Protein AF-C5KMQ6-F1 (afdb_monomer_lite)

Organism: Perkinsus marinus (strain ATCC 50983 / TXsc) (NCBI:txid423536)

Foldseek 3Di:
DCPVVVPCPPPDDPVRVVVVVVVVVVVCCVVVVVVVVCVQCPPVVSVVVCCVVPVPPPDDPLFDPQCVVCVVVVHDDPDDSVVSNVVVVVVVVVVVVVVVVVVVVVVVVVVVVVVVVVD

Secondary structure (DSSP, 8-state):
--HHHHTSTTS--HHHHHHHHHHHHHHHHHHHHHHHHHHHHT-HHHHHHHHHHH------TTS-HHHHHHHHTTPPPSS-HHHHHHHHHHHHHHHHHHHHHHHHHHHHHHHHHHHTTT-

Sequence (119 aa):
MAAFWETGYNRPGKKRIFEKNFGLFFIYFGFLCPTLMTIFGSNPRLLLWFMDEYRPLEYPPRSDPTIINEIMNDRIPESSSIEAYEKEGLDALYSKALRSKKQQQQEQQLINYHEDMEE

pLDDT: mean 79.52, std 10.6, range [50.91, 95.25]

InterPro domains:
  IPR056322 Microprotein, apicomplexa 21 [PF23535] (3-77)

Radius of gyration: 34.83 Å; chains: 1; bounding box: 52×78×91 Å

Structure (mmCIF, N/CA/C/O backbone):
data_AF-C5KMQ6-F1
#
_entry.id   AF-C5KMQ6-F1
#
loop_
_atom_site.group_PDB
_atom_site.id
_atom_site.type_symbol
_atom_site.label_atom_id
_atom_site.label_alt_id
_atom_site.label_comp_id
_atom_site.label_asym_id
_atom_site.label_entity_id
_atom_site.label_seq_id
_atom_site.pdbx_PDB_ins_code
_atom_site.Cartn_x
_atom_site.Cartn_y
_atom_site.Cartn_z
_atom_site.occupancy
_atom_site.B_iso_or_equiv
_atom_site.auth_seq_id
_atom_site.auth_comp_id
_atom_site.auth_asym_id
_atom_site.auth_atom_id
_atom_site.pdbx_PDB_model_num
ATOM 1 N N . MET A 1 1 ? -32.023 -0.757 52.439 1.00 50.91 1 MET A N 1
ATOM 2 C CA . MET A 1 1 ? -31.733 0.242 51.380 1.00 50.91 1 MET A CA 1
ATOM 3 C C . MET A 1 1 ? -30.250 0.348 50.986 1.00 50.91 1 MET A C 1
ATOM 5 O O . MET A 1 1 ? -29.984 0.953 49.960 1.00 50.91 1 MET A O 1
ATOM 9 N N . ALA A 1 2 ? -29.289 -0.260 51.701 1.00 58.03 2 ALA A N 1
ATOM 10 C CA . ALA A 1 2 ? -27.857 -0.156 51.363 1.00 58.03 2 ALA A CA 1
ATOM 11 C C . ALA A 1 2 ? -27.344 -1.171 50.308 1.00 58.03 2 ALA A C 1
ATOM 13 O O . ALA A 1 2 ? -26.335 -0.922 49.657 1.00 58.03 2 ALA A O 1
ATOM 14 N N . ALA A 1 3 ? -28.065 -2.273 50.066 1.00 59.09 3 ALA A N 1
ATOM 15 C CA . ALA A 1 3 ? -27.613 -3.362 49.184 1.00 59.09 3 ALA A CA 1
ATOM 16 C C . ALA A 1 3 ? -27.486 -2.984 47.687 1.00 59.09 3 ALA A C 1
ATOM 18 O O . ALA A 1 3 ? -26.817 -3.675 46.920 1.00 59.09 3 ALA A O 1
ATOM 19 N N . PHE A 1 4 ? -28.099 -1.877 47.255 1.00 61.53 4 PHE A N 1
ATOM 20 C CA . PHE A 1 4 ? -28.020 -1.406 45.864 1.00 61.53 4 PHE A CA 1
ATOM 21 C C . PHE A 1 4 ? -26.684 -0.716 45.532 1.00 61.53 4 PHE A C 1
ATOM 23 O O . PHE A 1 4 ? -26.282 -0.679 44.373 1.00 61.53 4 PHE A O 1
ATOM 30 N N . TRP A 1 5 ? -25.983 -0.183 46.540 1.00 60.50 5 TRP A N 1
ATOM 31 C CA . TRP A 1 5 ? -24.700 0.507 46.356 1.00 60.50 5 TRP A CA 1
ATOM 32 C C . TRP A 1 5 ? -23.493 -0.439 46.419 1.00 60.50 5 TRP A C 1
ATOM 34 O O . TRP A 1 5 ? -22.491 -0.191 45.750 1.00 60.50 5 TRP A O 1
ATOM 44 N N . GLU A 1 6 ? -23.593 -1.546 47.158 1.00 58.59 6 GLU A N 1
ATOM 45 C CA . GLU A 1 6 ? -22.513 -2.539 47.295 1.00 58.59 6 GLU A CA 1
ATOM 46 C C . GLU A 1 6 ? -22.436 -3.530 46.126 1.00 58.59 6 GLU A C 1
ATOM 48 O O . GLU A 1 6 ? -21.375 -4.075 45.837 1.00 58.59 6 GLU A O 1
ATOM 53 N N . THR A 1 7 ? -23.531 -3.726 45.390 1.00 61.94 7 THR A N 1
ATOM 54 C CA . THR A 1 7 ? -23.633 -4.719 44.304 1.00 61.94 7 THR A CA 1
ATOM 55 C C . THR A 1 7 ? -22.923 -4.316 43.006 1.00 61.94 7 THR A C 1
ATOM 57 O O . THR A 1 7 ? -23.037 -5.001 41.994 1.00 61.94 7 THR A O 1
ATOM 60 N N . GLY A 1 8 ? -22.165 -3.213 42.997 1.00 60.47 8 GLY A N 1
ATOM 61 C CA . GLY A 1 8 ? -21.345 -2.817 41.848 1.00 60.47 8 GLY A CA 1
ATOM 62 C C . GLY A 1 8 ? -22.136 -2.384 40.607 1.00 60.47 8 GLY A C 1
ATOM 63 O O . GLY A 1 8 ? -21.516 -2.055 39.599 1.00 60.47 8 GLY A O 1
ATOM 64 N N . TYR A 1 9 ? -23.470 -2.300 40.683 1.00 60.09 9 TYR A N 1
ATOM 65 C CA . TYR A 1 9 ? -24.351 -1.863 39.588 1.00 60.09 9 TYR A CA 1
ATOM 66 C C . TYR A 1 9 ? -24.062 -0.435 39.095 1.00 60.09 9 TYR A C 1
ATOM 68 O O . TYR A 1 9 ? -24.351 -0.110 37.944 1.00 60.09 9 TYR A O 1
ATOM 76 N N . ASN A 1 10 ? -23.433 0.404 39.926 1.00 67.62 10 ASN A N 1
ATOM 77 C CA . ASN A 1 10 ? -22.985 1.747 39.543 1.00 67.62 10 ASN A CA 1
ATOM 78 C C . ASN A 1 10 ? -21.682 1.760 38.725 1.00 67.62 10 ASN A C 1
ATOM 80 O O . ASN A 1 10 ? -21.346 2.791 38.140 1.00 67.62 10 ASN A O 1
ATOM 84 N N . ARG A 1 11 ? -20.924 0.654 38.662 1.00 71.31 11 ARG A N 1
ATOM 85 C CA . ARG A 1 11 ? -19.695 0.586 37.861 1.00 71.31 11 ARG A CA 1
ATOM 86 C C . ARG A 1 11 ? -20.036 0.050 36.469 1.00 71.31 11 ARG A C 1
ATOM 88 O O . ARG A 1 11 ? -20.451 -1.103 36.353 1.00 71.31 11 ARG A O 1
ATOM 95 N N . PRO A 1 12 ? -19.873 0.847 35.397 1.00 71.88 12 PRO A N 1
ATOM 96 C CA . PRO A 1 12 ? -20.132 0.358 34.052 1.00 71.88 12 PRO A CA 1
ATOM 97 C C . PRO A 1 12 ? -19.201 -0.823 33.758 1.00 71.88 12 PRO A C 1
ATOM 99 O O . PRO A 1 12 ? -17.987 -0.734 33.936 1.00 71.88 12 PRO A O 1
ATOM 102 N N . GLY A 1 13 ? -19.776 -1.945 33.323 1.00 81.12 13 GLY A N 1
ATOM 103 C CA . GLY A 1 13 ? -18.999 -3.115 32.924 1.00 81.12 13 GLY A CA 1
ATOM 104 C C . GLY A 1 13 ? -18.049 -2.792 31.767 1.00 81.12 13 GLY A C 1
ATOM 105 O O . GLY A 1 13 ? -18.301 -1.881 30.975 1.00 81.12 13 GLY A O 1
ATOM 106 N N . LYS A 1 14 ? -16.969 -3.573 31.632 1.00 81.00 14 LYS A N 1
ATOM 107 C CA . LYS A 1 14 ? -15.926 -3.366 30.607 1.00 81.00 14 LYS A CA 1
ATOM 108 C C . LYS A 1 14 ? -16.498 -3.224 29.185 1.00 81.00 14 LYS A C 1
ATOM 110 O O . LYS A 1 14 ? -16.036 -2.372 28.435 1.00 81.00 14 LYS A O 1
ATOM 115 N N . LYS A 1 15 ? -17.547 -3.990 28.850 1.00 84.31 15 LYS A N 1
ATOM 116 C CA . LYS A 1 15 ? -18.256 -3.905 27.558 1.00 84.31 15 LYS A CA 1
ATOM 117 C C . LYS A 1 15 ? -18.891 -2.530 27.317 1.00 84.31 15 LYS A C 1
ATOM 119 O O . LYS A 1 15 ? -18.651 -1.923 26.284 1.00 84.31 15 LYS A O 1
ATOM 124 N N . ARG A 1 16 ? -19.599 -1.986 28.312 1.00 83.19 16 ARG A N 1
ATOM 125 C CA . ARG A 1 16 ? -20.270 -0.680 28.212 1.00 83.19 16 ARG A CA 1
ATOM 126 C C . ARG A 1 16 ? -19.279 0.478 28.067 1.00 83.19 16 ARG A C 1
ATOM 128 O O . ARG A 1 16 ? -19.565 1.452 27.380 1.00 83.19 16 ARG A O 1
ATOM 135 N N . ILE A 1 17 ? -18.112 0.387 28.710 1.00 87.25 17 ILE A N 1
ATOM 136 C CA . ILE A 1 17 ? -17.035 1.379 28.549 1.00 87.25 17 ILE A CA 1
ATOM 137 C C . ILE A 1 17 ? -16.465 1.312 27.128 1.00 87.25 17 ILE A C 1
ATOM 139 O O . ILE A 1 17 ? -16.293 2.351 26.494 1.00 87.25 17 ILE A O 1
ATOM 143 N N . PHE A 1 18 ? -16.212 0.102 26.623 1.00 90.19 18 PHE A N 1
ATOM 144 C CA . PHE A 1 18 ? -15.703 -0.104 25.270 1.00 90.19 18 PHE A CA 1
ATOM 145 C C . PHE A 1 18 ? -16.670 0.429 24.208 1.00 90.19 18 PHE A C 1
ATOM 147 O O . PHE A 1 18 ? -16.260 1.209 23.359 1.00 90.19 18 PHE A O 1
ATOM 154 N N . GLU A 1 19 ? -17.957 0.095 24.303 1.00 89.38 19 GLU A N 1
ATOM 155 C CA . GLU A 1 19 ? -18.996 0.582 23.385 1.00 89.38 19 GLU A CA 1
ATOM 156 C C . GLU A 1 19 ? -19.110 2.111 23.403 1.00 89.38 19 GLU A C 1
ATOM 158 O O . GLU A 1 19 ? -19.204 2.739 22.349 1.00 89.38 19 GLU A O 1
ATOM 163 N N . LYS A 1 20 ? -19.021 2.735 24.588 1.00 89.19 20 LYS A N 1
ATOM 164 C CA . LYS A 1 20 ? -19.022 4.200 24.708 1.00 89.19 20 LYS A CA 1
ATOM 165 C C . LYS A 1 20 ? -17.811 4.823 24.011 1.00 89.19 20 LYS A C 1
ATOM 167 O O . LYS A 1 20 ? -17.954 5.812 23.296 1.00 89.19 20 LYS A O 1
ATOM 172 N N . ASN A 1 21 ? -16.627 4.248 24.212 1.00 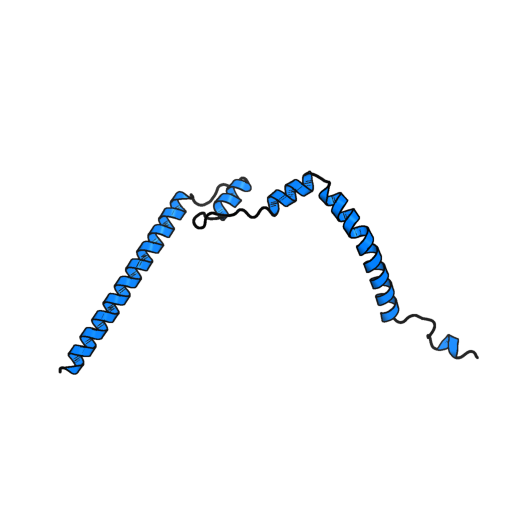91.31 21 ASN A N 1
ATOM 173 C CA . ASN A 1 21 ? -15.394 4.737 23.598 1.00 91.31 21 ASN A CA 1
ATOM 174 C C . ASN A 1 21 ? -15.389 4.514 22.084 1.00 91.31 21 ASN A C 1
ATOM 176 O O . ASN A 1 21 ? -14.939 5.386 21.349 1.00 91.31 21 ASN A O 1
ATOM 180 N N . PHE A 1 22 ? -15.928 3.389 21.617 1.00 92.69 22 PHE A N 1
ATOM 181 C CA . PHE A 1 22 ? -16.069 3.094 20.197 1.00 92.69 22 PHE A CA 1
ATOM 182 C C . PHE A 1 22 ? -17.043 4.061 19.517 1.00 92.69 22 PHE A C 1
ATOM 184 O O . PHE A 1 22 ? -16.730 4.595 18.459 1.00 92.69 22 PHE A O 1
ATOM 191 N N . GLY A 1 23 ? -18.180 4.362 20.154 1.00 92.06 23 GLY A N 1
ATOM 192 C CA . GLY A 1 23 ? -19.121 5.368 19.656 1.00 92.06 23 GLY A CA 1
ATOM 193 C C . GLY A 1 23 ? -18.497 6.763 19.566 1.00 92.06 23 GLY A C 1
ATOM 194 O O . GLY A 1 23 ? -18.628 7.433 18.545 1.00 92.06 23 GLY A O 1
ATOM 195 N N . LEU A 1 24 ? -17.751 7.179 20.596 1.00 94.44 24 LEU A N 1
ATOM 196 C CA . LEU A 1 24 ? -16.983 8.431 20.572 1.00 94.44 24 LEU A CA 1
ATOM 197 C C . LEU A 1 24 ? -15.947 8.435 19.445 1.00 94.44 24 LEU A C 1
ATOM 199 O O . LEU A 1 24 ? -15.899 9.388 18.674 1.00 94.44 24 LEU A O 1
ATOM 203 N N . PHE A 1 25 ? -15.158 7.367 19.316 1.00 95.25 25 PHE A N 1
ATOM 204 C CA . PHE A 1 25 ? -14.174 7.226 18.246 1.00 95.25 25 PHE A CA 1
ATOM 205 C C . PHE A 1 25 ? -14.823 7.327 16.866 1.00 95.25 25 PHE A C 1
ATOM 207 O O . PHE A 1 25 ? -14.323 8.055 16.017 1.00 95.25 25 PHE A O 1
ATOM 214 N N . PHE A 1 26 ? -15.958 6.662 16.655 1.00 94.12 26 PHE A N 1
ATOM 215 C CA . PHE A 1 26 ? -16.677 6.690 15.386 1.00 94.12 26 PHE A CA 1
ATOM 216 C C . PHE A 1 26 ? -17.144 8.105 15.020 1.00 94.12 26 PHE A C 1
ATOM 218 O O . PHE A 1 26 ? -16.960 8.539 13.886 1.00 94.12 26 PHE A O 1
ATOM 225 N N . ILE A 1 27 ? -17.686 8.855 15.986 1.00 94.81 27 ILE A N 1
ATOM 226 C CA . ILE A 1 27 ? -18.105 10.249 15.776 1.00 94.81 27 ILE A CA 1
ATOM 227 C C . ILE A 1 27 ? -16.890 11.133 15.478 1.00 94.81 27 ILE A C 1
ATOM 229 O O . ILE A 1 27 ? -16.900 11.880 14.501 1.00 94.81 27 ILE A O 1
ATOM 233 N N . TYR A 1 28 ? -15.827 11.026 16.280 1.00 94.81 28 TYR A N 1
ATOM 234 C CA . TYR A 1 28 ? -14.600 11.787 16.047 1.00 94.81 28 TYR A CA 1
ATOM 235 C C . TYR A 1 28 ? -14.003 11.483 14.679 1.00 94.81 28 TYR A C 1
ATOM 237 O O . TYR A 1 28 ? -13.642 12.411 13.965 1.00 94.81 28 TYR A O 1
ATOM 245 N N . PHE A 1 29 ? -13.940 10.214 14.288 1.00 95.06 29 PHE A N 1
ATOM 246 C CA . PHE A 1 29 ? -13.411 9.810 12.996 1.00 95.06 29 PHE A CA 1
ATOM 247 C C . PHE A 1 29 ? -14.301 10.299 11.852 1.00 95.06 29 PHE A C 1
ATOM 249 O O . PHE A 1 29 ? -13.785 10.846 10.889 1.00 95.06 29 PHE A O 1
ATOM 256 N N . GLY A 1 30 ? -15.628 10.213 11.974 1.00 94.31 30 GLY A N 1
ATOM 257 C CA . GLY A 1 30 ? -16.553 10.732 10.962 1.00 94.31 30 GLY A CA 1
ATOM 258 C C . GLY A 1 30 ? -16.393 12.233 10.689 1.00 94.31 30 GLY A C 1
ATOM 259 O O . GLY A 1 30 ? -16.519 12.658 9.544 1.00 94.31 30 GLY A O 1
ATOM 260 N N . PHE A 1 31 ? -16.059 13.031 11.710 1.00 93.69 31 PHE A N 1
ATOM 261 C CA . PHE A 1 31 ? -15.832 14.476 11.566 1.00 93.69 31 PHE A CA 1
ATOM 262 C C . PHE A 1 31 ? -14.380 14.850 11.219 1.00 93.69 31 PHE A C 1
ATOM 264 O O . PHE A 1 31 ? -14.143 15.764 10.426 1.00 93.69 31 PHE A O 1
ATOM 271 N N . LEU A 1 32 ? -13.393 14.159 11.794 1.00 94.81 32 LEU A N 1
ATOM 272 C CA . LEU A 1 32 ? -11.971 14.455 11.582 1.00 94.81 32 LEU A CA 1
ATOM 273 C C . LEU A 1 32 ? -11.415 13.823 10.308 1.00 94.81 32 LEU A C 1
ATOM 275 O O . LEU A 1 32 ? -10.530 14.392 9.684 1.00 94.81 32 LEU A O 1
ATOM 279 N N . CYS A 1 33 ? -11.911 12.663 9.887 1.00 93.12 33 CYS A N 1
ATOM 280 C CA . CYS A 1 33 ? -11.414 11.990 8.690 1.00 93.12 33 CYS A CA 1
ATOM 281 C C . CYS A 1 33 ? -11.537 12.854 7.422 1.00 93.12 33 CYS A C 1
ATOM 283 O O . CYS A 1 33 ? -10.511 13.050 6.770 1.00 93.12 33 CYS A O 1
ATOM 285 N N . PRO A 1 34 ? -12.701 13.445 7.078 1.00 91.31 34 PRO A N 1
ATOM 286 C CA . PRO A 1 34 ? -12.802 14.263 5.868 1.00 91.31 34 PRO A CA 1
ATOM 287 C C . PRO A 1 34 ? -11.932 15.526 5.930 1.00 91.31 34 PRO A C 1
ATOM 289 O O . PRO A 1 34 ? -11.361 15.936 4.919 1.00 91.31 34 PRO A O 1
ATOM 292 N N . THR A 1 35 ? -11.769 16.130 7.110 1.00 91.38 35 THR A N 1
ATOM 293 C CA . THR A 1 35 ? -10.904 17.307 7.279 1.00 91.38 35 THR A CA 1
ATOM 294 C C . THR A 1 35 ? -9.426 16.950 7.143 1.00 91.38 35 THR A C 1
ATOM 296 O O . THR A 1 35 ? -8.711 17.615 6.395 1.00 91.38 35 THR A O 1
ATOM 299 N N . LEU A 1 36 ? -8.974 15.858 7.765 1.00 88.25 36 LEU A N 1
ATOM 300 C CA . LEU A 1 36 ? -7.616 15.339 7.588 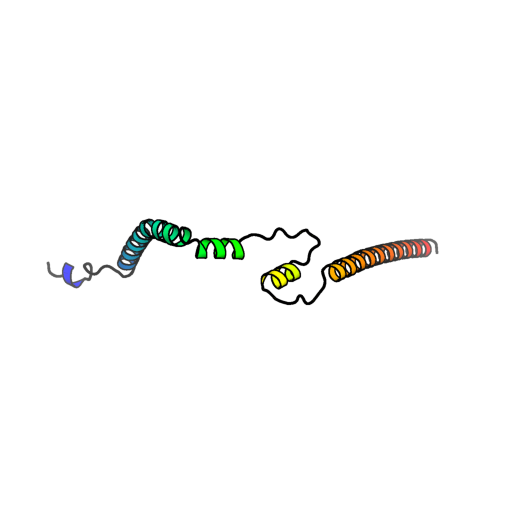1.00 88.25 36 LEU A CA 1
ATOM 301 C C . LEU A 1 36 ? -7.346 14.976 6.126 1.00 88.25 36 LEU A C 1
ATOM 303 O O . LEU A 1 36 ? -6.330 15.387 5.574 1.00 88.25 36 LEU A O 1
ATOM 307 N N . MET A 1 37 ? -8.272 14.273 5.474 1.00 86.31 37 MET A N 1
ATOM 308 C CA . MET A 1 37 ? -8.140 13.876 4.072 1.00 86.31 37 MET A CA 1
ATOM 309 C C . MET A 1 37 ? -8.033 15.095 3.145 1.00 86.31 37 MET A C 1
ATOM 311 O O . MET A 1 37 ? -7.219 15.098 2.226 1.00 86.31 37 MET A O 1
ATOM 315 N N . THR A 1 38 ? -8.781 16.162 3.434 1.00 87.00 38 THR A N 1
ATOM 316 C CA . THR A 1 38 ? -8.692 17.428 2.690 1.00 87.00 38 THR A CA 1
ATOM 317 C C . THR A 1 38 ? -7.346 18.121 2.912 1.00 87.00 38 THR A C 1
ATOM 319 O O . THR A 1 38 ? -6.742 18.606 1.961 1.00 87.00 38 THR A O 1
ATOM 322 N N . ILE A 1 39 ? -6.833 18.142 4.146 1.00 85.62 39 ILE A N 1
ATOM 323 C CA . ILE A 1 39 ? -5.529 18.747 4.463 1.00 85.62 39 ILE A CA 1
ATOM 324 C C . ILE A 1 39 ? -4.389 17.988 3.772 1.00 85.62 39 ILE A C 1
ATOM 326 O O . ILE A 1 39 ? -3.522 18.610 3.157 1.00 85.62 39 ILE A O 1
ATOM 330 N N . PHE A 1 40 ? -4.397 16.654 3.832 1.00 82.88 40 PHE A N 1
ATOM 331 C CA . PHE A 1 40 ? -3.393 15.832 3.154 1.00 82.88 40 PHE A CA 1
ATOM 332 C C . PHE A 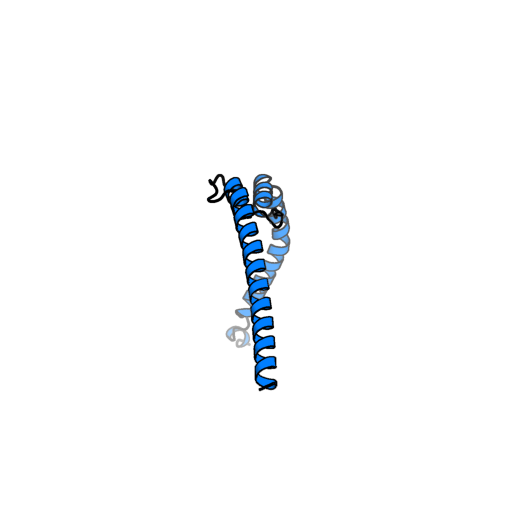1 40 ? -3.518 15.918 1.626 1.00 82.88 40 PHE A C 1
ATOM 334 O O . PHE A 1 40 ? -2.501 16.038 0.947 1.00 82.88 40 PHE A O 1
ATOM 341 N N . GLY A 1 41 ? -4.742 15.934 1.089 1.00 79.62 41 GLY A N 1
ATOM 342 C CA . GLY A 1 41 ? -4.999 16.058 -0.349 1.00 79.62 41 GLY A CA 1
ATOM 343 C C . GLY A 1 41 ? -4.686 17.442 -0.922 1.00 79.62 41 GLY A C 1
ATOM 344 O O . GLY A 1 41 ? -4.316 17.555 -2.086 1.00 79.62 41 GLY A O 1
ATOM 345 N N . SER A 1 42 ? -4.773 18.499 -0.110 1.00 83.50 42 SER A N 1
ATOM 346 C CA . SER A 1 42 ? -4.442 19.863 -0.535 1.00 83.50 42 SER A CA 1
ATOM 347 C C . SER A 1 42 ? -2.935 20.124 -0.599 1.00 83.50 42 SER A C 1
ATOM 349 O O . SER A 1 42 ? -2.527 21.169 -1.108 1.00 83.50 42 SER A O 1
ATOM 351 N N . ASN A 1 43 ? -2.097 19.225 -0.074 1.00 86.50 43 ASN A N 1
ATOM 352 C CA . ASN A 1 43 ? -0.654 19.384 -0.154 1.00 86.50 43 ASN A CA 1
ATOM 353 C C . ASN A 1 43 ? -0.158 18.866 -1.518 1.00 86.50 43 ASN A C 1
ATOM 355 O O . ASN A 1 43 ? -0.161 17.652 -1.741 1.00 86.50 43 ASN A O 1
ATOM 359 N N . PRO A 1 44 ? 0.320 19.746 -2.421 1.00 84.19 44 PRO A N 1
ATOM 360 C CA . PRO A 1 44 ? 0.703 19.351 -3.775 1.00 84.19 44 PRO A CA 1
ATOM 361 C C . PRO A 1 44 ? 1.834 18.318 -3.782 1.00 84.19 44 PRO A C 1
ATOM 363 O O . PRO A 1 44 ? 1.912 17.504 -4.693 1.00 84.19 44 PRO A O 1
ATOM 366 N N . ARG A 1 45 ? 2.680 18.291 -2.743 1.00 84.31 45 ARG A N 1
ATOM 367 C CA . ARG A 1 45 ? 3.762 17.309 -2.619 1.00 84.31 45 ARG A CA 1
ATOM 368 C C . ARG A 1 45 ? 3.242 15.895 -2.361 1.00 84.31 45 ARG A C 1
ATOM 370 O O . ARG A 1 45 ? 3.779 14.946 -2.917 1.00 84.31 45 ARG A O 1
ATOM 377 N N . LEU A 1 46 ? 2.211 15.761 -1.528 1.00 80.19 46 LEU A N 1
ATOM 378 C CA . LEU A 1 46 ? 1.556 14.478 -1.258 1.00 80.19 46 LEU A CA 1
ATOM 379 C C . LEU A 1 46 ? 0.735 14.015 -2.456 1.00 80.19 46 LEU A C 1
ATOM 381 O O . LEU A 1 46 ? 0.731 12.829 -2.754 1.00 80.19 46 LEU A O 1
ATOM 385 N N . LEU A 1 47 ? 0.082 14.948 -3.152 1.00 80.94 47 LEU A N 1
ATOM 386 C CA . LEU A 1 47 ? -0.656 14.644 -4.371 1.00 80.94 47 LEU A CA 1
ATOM 387 C C . LEU A 1 47 ? 0.279 14.134 -5.475 1.00 80.94 47 LEU A C 1
ATOM 389 O O . LEU A 1 47 ? -0.018 13.118 -6.086 1.00 80.94 47 LEU A O 1
ATOM 393 N N . LEU A 1 48 ? 1.415 14.803 -5.695 1.00 81.31 48 LEU A N 1
ATOM 394 C CA . LEU A 1 48 ? 2.425 14.368 -6.663 1.00 81.31 48 LEU A CA 1
ATOM 395 C C . LEU A 1 48 ? 3.001 13.003 -6.290 1.00 81.31 48 LEU A C 1
ATOM 397 O O . LEU A 1 48 ? 3.007 12.116 -7.130 1.00 81.31 48 LEU A O 1
ATOM 401 N N . TRP A 1 49 ? 3.368 12.797 -5.021 1.00 82.25 49 TRP A N 1
ATOM 402 C CA . TRP A 1 49 ? 3.802 11.482 -4.543 1.00 82.25 49 TRP A CA 1
ATOM 403 C C . TRP A 1 49 ? 2.734 10.401 -4.767 1.00 82.25 49 TRP A C 1
ATOM 405 O O . TRP A 1 49 ? 3.041 9.321 -5.254 1.00 82.25 49 TRP A O 1
ATOM 415 N N . PHE A 1 50 ? 1.467 10.694 -4.462 1.00 79.12 50 PHE A N 1
ATOM 416 C CA . PHE A 1 50 ? 0.367 9.756 -4.676 1.00 79.12 50 PHE A CA 1
ATOM 417 C C . PHE A 1 50 ? 0.153 9.463 -6.165 1.00 79.12 50 PHE A C 1
ATOM 419 O O . PHE A 1 50 ? -0.109 8.323 -6.532 1.00 79.12 50 PHE A O 1
ATOM 426 N N . MET A 1 51 ? 0.272 10.472 -7.029 1.00 74.88 51 MET A N 1
ATOM 427 C CA . MET A 1 51 ? 0.189 10.291 -8.477 1.00 74.88 51 MET A CA 1
ATOM 428 C C . MET A 1 51 ? 1.373 9.494 -9.025 1.00 74.88 51 MET A C 1
ATOM 430 O O . MET A 1 51 ? 1.159 8.714 -9.942 1.00 74.88 51 MET A O 1
ATOM 434 N N . ASP A 1 52 ? 2.578 9.650 -8.484 1.00 76.19 52 ASP A N 1
ATOM 435 C CA . ASP A 1 52 ? 3.743 8.867 -8.907 1.00 76.19 52 ASP A CA 1
ATOM 436 C C . ASP A 1 52 ? 3.636 7.406 -8.452 1.00 76.19 52 ASP A C 1
ATOM 438 O O . ASP A 1 52 ? 3.913 6.500 -9.231 1.00 76.19 52 ASP A O 1
ATOM 442 N N . GLU A 1 53 ? 3.165 7.170 -7.226 1.00 76.25 53 GLU A N 1
ATOM 443 C CA . GLU A 1 53 ? 3.050 5.827 -6.646 1.00 76.25 53 GLU A CA 1
ATOM 444 C C . GLU A 1 53 ? 1.866 5.032 -7.222 1.00 76.25 53 GLU A C 1
ATOM 446 O O . GLU A 1 53 ? 1.977 3.839 -7.494 1.00 76.25 53 GLU A O 1
ATOM 451 N N . TYR A 1 54 ? 0.710 5.682 -7.402 1.00 71.56 54 TYR A N 1
ATOM 452 C CA . TYR A 1 54 ? -0.539 5.009 -7.776 1.00 71.56 54 TYR A CA 1
ATOM 453 C C . TYR A 1 54 ? -0.942 5.190 -9.232 1.00 71.56 54 TYR A C 1
ATOM 455 O O . TYR A 1 54 ? -1.986 4.659 -9.610 1.00 71.56 54 TYR A O 1
ATOM 463 N N . ARG A 1 55 ? -0.186 5.917 -10.068 1.00 69.75 55 ARG A N 1
ATOM 464 C CA . ARG A 1 55 ? -0.464 5.926 -11.510 1.00 69.75 55 ARG A CA 1
ATOM 465 C C . ARG A 1 55 ? -0.264 4.495 -12.016 1.00 69.75 55 ARG A C 1
ATOM 467 O O . ARG A 1 55 ? 0.878 4.040 -12.054 1.00 69.75 55 ARG A O 1
ATOM 474 N N . PRO A 1 56 ? -1.333 3.778 -12.421 1.00 62.38 56 PRO A N 1
ATOM 475 C CA . PRO A 1 56 ? -1.145 2.499 -13.070 1.00 62.38 56 PRO A CA 1
ATOM 476 C C . PRO A 1 56 ? -0.411 2.800 -14.373 1.00 62.38 56 PRO A C 1
ATOM 478 O O . PRO A 1 56 ? -0.945 3.444 -15.277 1.00 62.38 56 PRO A O 1
ATOM 481 N N . LEU A 1 57 ? 0.857 2.412 -14.436 1.00 64.50 57 LEU A N 1
ATOM 482 C CA . LEU A 1 57 ? 1.575 2.359 -15.693 1.00 64.50 57 LEU A CA 1
ATOM 483 C C . LEU A 1 57 ? 0.880 1.267 -16.507 1.00 64.50 57 LEU A C 1
ATOM 485 O O . LEU A 1 57 ? 1.042 0.078 -16.246 1.00 64.50 57 LEU A O 1
ATOM 489 N N . GLU A 1 58 ? 0.018 1.672 -17.438 1.00 62.19 58 GLU A N 1
ATOM 490 C CA . GLU A 1 58 ? -0.528 0.757 -18.433 1.00 62.19 58 GLU A CA 1
ATOM 491 C C . GLU A 1 58 ? 0.624 0.339 -19.342 1.00 62.19 58 GLU A C 1
ATOM 493 O O . GLU A 1 58 ? 1.027 1.049 -20.266 1.00 62.19 58 GLU A O 1
ATOM 498 N N . TYR A 1 59 ? 1.211 -0.808 -19.016 1.00 61.88 59 TYR A N 1
ATOM 499 C CA . TYR A 1 59 ? 2.275 -1.390 -19.807 1.00 61.88 59 TYR A CA 1
ATOM 500 C C . TYR A 1 59 ? 1.681 -1.974 -21.088 1.00 61.88 59 TYR A C 1
ATOM 502 O O . TYR A 1 59 ? 0.679 -2.699 -21.024 1.00 61.88 59 TYR A O 1
ATOM 510 N N . PRO A 1 60 ? 2.279 -1.722 -22.266 1.00 67.75 60 PRO A N 1
ATOM 511 C CA . PRO A 1 60 ? 1.942 -2.519 -23.427 1.00 67.75 60 PRO A CA 1
ATOM 512 C C . PRO A 1 60 ? 2.201 -3.996 -23.086 1.00 67.75 60 PRO A C 1
ATOM 514 O O . PRO A 1 60 ? 3.183 -4.306 -22.412 1.00 67.75 60 PRO A O 1
ATOM 517 N N . PRO A 1 61 ? 1.373 -4.933 -23.576 1.00 66.44 61 PRO A N 1
ATOM 518 C CA . PRO A 1 61 ? 1.425 -6.349 -23.192 1.00 66.44 61 PRO A CA 1
ATOM 519 C C . PRO A 1 61 ? 2.748 -7.062 -23.529 1.00 66.44 61 PRO A C 1
ATOM 521 O O . PRO A 1 61 ? 2.876 -8.248 -23.261 1.00 66.44 61 PRO A O 1
ATOM 524 N N . ARG A 1 62 ? 3.705 -6.358 -24.148 1.00 66.19 62 ARG A N 1
ATOM 525 C CA . ARG A 1 62 ? 5.014 -6.855 -24.582 1.00 66.19 62 ARG A CA 1
ATOM 526 C C . ARG A 1 62 ? 6.206 -6.116 -23.960 1.00 66.19 62 ARG A C 1
ATOM 528 O O . ARG A 1 62 ? 7.336 -6.403 -24.332 1.00 66.19 62 ARG A O 1
ATOM 535 N N . SER A 1 63 ? 5.988 -5.124 -23.093 1.00 64.50 63 SER A N 1
ATOM 536 C CA . SER A 1 63 ? 7.092 -4.480 -22.368 1.00 64.50 63 SER A CA 1
ATOM 537 C C . SER A 1 63 ? 7.277 -5.134 -21.013 1.00 64.50 63 SER A C 1
ATOM 539 O O . SER A 1 63 ? 6.300 -5.283 -20.278 1.00 64.50 63 SER A O 1
ATOM 541 N N . ASP A 1 64 ? 8.522 -5.431 -20.656 1.00 68.94 64 ASP A N 1
ATOM 542 C CA . ASP A 1 64 ? 8.855 -5.814 -19.292 1.00 68.94 64 ASP A CA 1
ATOM 543 C C . ASP A 1 64 ? 8.610 -4.611 -18.351 1.00 68.94 64 ASP A C 1
ATOM 545 O O . ASP A 1 64 ? 9.240 -3.557 -18.524 1.00 68.94 64 ASP A O 1
ATOM 549 N N . PRO A 1 65 ? 7.679 -4.716 -17.382 1.00 70.44 65 PRO A N 1
ATOM 550 C CA . PRO A 1 65 ? 7.365 -3.622 -16.467 1.00 70.44 65 PRO A CA 1
ATOM 551 C C . PRO A 1 65 ? 8.542 -3.260 -15.550 1.00 70.44 65 PRO A C 1
ATOM 553 O O . PRO A 1 65 ? 8.580 -2.145 -15.022 1.00 70.44 65 PRO A O 1
ATOM 556 N N . THR A 1 66 ? 9.509 -4.167 -15.370 1.00 74.81 66 THR A N 1
ATOM 557 C CA . THR A 1 66 ? 10.684 -3.935 -14.520 1.00 74.81 66 THR A CA 1
ATOM 558 C C . THR A 1 66 ? 11.627 -2.896 -15.117 1.00 74.81 66 THR A C 1
ATOM 560 O O . THR A 1 66 ? 12.025 -1.984 -14.400 1.00 74.81 66 THR A O 1
ATOM 563 N N . ILE A 1 67 ? 11.860 -2.925 -16.434 1.00 75.00 67 ILE A N 1
ATOM 564 C CA . ILE A 1 67 ? 12.743 -1.979 -17.138 1.00 75.00 67 ILE A CA 1
ATOM 565 C C . ILE A 1 67 ? 12.266 -0.534 -16.939 1.00 75.00 67 ILE A C 1
ATOM 567 O O . ILE A 1 67 ? 13.054 0.369 -16.667 1.00 75.00 67 ILE A O 1
ATOM 571 N N . ILE A 1 68 ? 10.957 -0.299 -17.051 1.00 72.56 68 ILE A N 1
ATOM 572 C CA . ILE A 1 68 ? 10.375 1.042 -16.895 1.00 72.56 68 ILE A CA 1
ATOM 573 C C . ILE A 1 68 ? 10.440 1.496 -15.434 1.00 72.56 68 ILE A C 1
ATOM 575 O O . ILE A 1 68 ? 10.757 2.654 -15.171 1.00 72.56 68 ILE A O 1
ATOM 579 N N . ASN A 1 69 ? 10.174 0.593 -14.488 1.00 71.62 69 ASN A N 1
ATOM 580 C CA . ASN A 1 69 ? 10.275 0.887 -13.060 1.00 71.62 69 ASN A CA 1
ATOM 581 C C . ASN A 1 69 ? 11.726 1.198 -12.644 1.00 71.62 69 ASN A C 1
ATOM 583 O O . ASN A 1 69 ? 11.980 2.081 -11.828 1.00 71.62 69 ASN A O 1
ATOM 587 N N . GLU A 1 70 ? 12.696 0.508 -13.236 1.00 77.69 70 GLU A N 1
ATOM 588 C CA . GLU A 1 70 ? 14.120 0.746 -13.010 1.00 77.69 70 GLU A CA 1
ATOM 589 C C . GLU A 1 70 ? 14.551 2.106 -13.558 1.00 77.69 70 GLU A C 1
ATOM 591 O O . GLU A 1 70 ? 15.141 2.884 -12.811 1.00 77.69 70 GLU A O 1
ATOM 596 N N . ILE A 1 71 ? 14.156 2.452 -14.789 1.00 77.75 71 ILE A N 1
ATOM 597 C CA . ILE A 1 71 ? 14.403 3.781 -15.376 1.00 77.75 71 ILE A CA 1
ATOM 598 C C . ILE A 1 71 ? 13.755 4.887 -14.532 1.00 77.75 71 ILE A C 1
ATOM 600 O O . ILE A 1 71 ? 14.369 5.926 -14.306 1.00 77.75 71 ILE A O 1
ATOM 604 N N . MET A 1 72 ? 12.529 4.674 -14.044 1.00 71.62 72 MET A N 1
ATOM 605 C CA . MET A 1 72 ? 11.810 5.654 -13.221 1.00 71.62 72 MET A CA 1
ATOM 606 C C . MET A 1 72 ? 12.487 5.900 -11.865 1.00 71.62 72 MET A C 1
ATOM 608 O O . MET A 1 72 ? 12.393 6.997 -11.324 1.00 71.62 72 MET A O 1
ATOM 612 N N . ASN A 1 73 ? 13.186 4.898 -11.330 1.00 80.88 73 ASN A N 1
ATOM 613 C CA . ASN A 1 73 ? 13.916 4.984 -10.066 1.00 80.88 73 ASN A CA 1
ATOM 614 C C . ASN A 1 73 ? 15.416 5.287 -10.246 1.00 80.88 73 ASN A C 1
ATOM 616 O O . ASN A 1 73 ? 16.200 4.997 -9.338 1.00 80.88 73 ASN A O 1
ATOM 620 N N . ASP A 1 74 ? 15.825 5.820 -11.405 1.00 79.56 74 ASP A N 1
ATOM 621 C CA . ASP A 1 74 ? 17.222 6.112 -11.764 1.00 79.56 74 ASP A CA 1
ATOM 622 C C . ASP A 1 74 ? 18.172 4.902 -11.616 1.00 79.56 74 ASP A C 1
ATOM 624 O O . ASP A 1 74 ? 19.365 5.037 -11.325 1.00 79.56 74 ASP A O 1
ATOM 628 N N . ARG A 1 75 ? 17.653 3.684 -11.812 1.00 81.25 75 ARG A N 1
ATOM 629 C CA . ARG A 1 75 ? 18.437 2.443 -11.832 1.00 81.25 75 ARG A CA 1
ATOM 630 C C . ARG A 1 75 ? 18.787 2.065 -13.266 1.00 81.25 75 ARG A C 1
ATOM 632 O O . ARG A 1 75 ? 18.025 2.307 -14.198 1.00 81.25 75 ARG A O 1
ATOM 639 N N . ILE A 1 76 ? 19.955 1.449 -13.435 1.00 82.00 76 ILE A N 1
ATOM 640 C CA . ILE A 1 76 ? 20.375 0.892 -14.724 1.00 82.00 76 ILE A CA 1
ATOM 641 C C . ILE A 1 76 ? 19.667 -0.456 -14.882 1.00 82.00 76 ILE A C 1
ATOM 643 O O . ILE A 1 76 ? 19.878 -1.317 -14.025 1.00 82.00 76 ILE A O 1
ATOM 647 N N . PRO A 1 77 ? 18.843 -0.644 -15.926 1.00 78.00 77 PRO A N 1
ATOM 648 C CA . PRO A 1 77 ? 18.106 -1.882 -16.087 1.00 78.00 77 PRO A CA 1
ATOM 649 C C . PRO A 1 77 ? 19.024 -3.050 -16.446 1.00 78.00 77 PRO A C 1
ATOM 651 O O . PRO A 1 77 ? 19.985 -2.881 -17.201 1.00 78.00 77 PRO A O 1
ATOM 654 N N . GLU A 1 78 ? 18.726 -4.239 -15.914 1.00 77.25 78 GLU A N 1
ATOM 655 C CA . GLU A 1 78 ? 19.536 -5.445 -16.163 1.00 77.25 78 GLU A CA 1
ATOM 656 C C . GLU A 1 78 ? 19.417 -5.954 -17.605 1.00 77.25 78 GLU A C 1
ATOM 658 O O . GLU A 1 78 ? 20.339 -6.594 -18.108 1.00 77.25 78 GLU A O 1
ATOM 663 N N . SER A 1 79 ? 18.299 -5.670 -18.280 1.00 71.06 79 SER A N 1
ATOM 664 C CA . SER A 1 79 ? 18.044 -6.130 -19.645 1.00 71.06 79 SER A CA 1
ATOM 665 C C . SER A 1 79 ? 17.509 -5.017 -20.540 1.00 71.06 79 SER A C 1
ATOM 667 O O . SER A 1 79 ? 16.801 -4.104 -20.108 1.00 71.06 79 SER A O 1
ATOM 669 N N . SER A 1 80 ? 17.875 -5.085 -21.821 1.00 75.88 80 SER A N 1
ATOM 670 C CA . SER A 1 80 ? 17.337 -4.187 -22.839 1.00 75.88 80 SER A CA 1
ATOM 671 C C . SER A 1 80 ? 15.958 -4.662 -23.284 1.00 75.88 80 SER A C 1
ATOM 673 O O . SER A 1 80 ? 15.714 -5.859 -23.439 1.00 75.88 80 SER A O 1
ATOM 675 N N . SER A 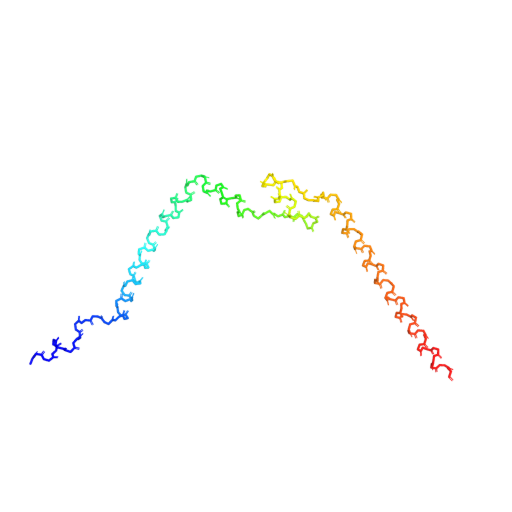1 81 ? 15.070 -3.719 -23.595 1.00 69.19 81 SER A N 1
ATOM 676 C CA . SER A 1 81 ? 13.750 -4.033 -24.148 1.00 69.19 81 SER A CA 1
ATOM 677 C C . SER A 1 81 ? 13.840 -4.849 -25.442 1.00 69.19 81 SER A C 1
ATOM 679 O O . SER A 1 81 ? 13.009 -5.721 -25.667 1.00 69.19 81 SER A O 1
ATOM 681 N N . ILE A 1 82 ? 14.877 -4.628 -26.259 1.00 75.88 82 ILE A N 1
ATOM 682 C CA . ILE A 1 82 ? 15.156 -5.402 -27.482 1.00 75.88 82 ILE A CA 1
ATOM 683 C C . ILE A 1 82 ? 15.423 -6.875 -27.163 1.00 75.88 82 ILE A C 1
ATOM 685 O O . ILE A 1 82 ? 14.878 -7.758 -27.817 1.00 75.88 82 ILE A O 1
ATOM 689 N N . GLU A 1 83 ? 16.214 -7.137 -26.130 1.00 77.81 83 GLU A N 1
ATOM 690 C CA . GLU A 1 83 ? 16.594 -8.491 -25.733 1.00 77.81 83 GLU A CA 1
ATOM 691 C C . GLU A 1 83 ? 15.389 -9.266 -25.176 1.00 77.81 83 GLU A C 1
ATOM 693 O O . GLU A 1 83 ? 15.206 -10.448 -25.474 1.00 77.81 83 GLU A O 1
ATOM 698 N N . ALA A 1 84 ? 14.495 -8.575 -24.458 1.00 70.81 84 ALA A N 1
ATOM 699 C CA . ALA A 1 84 ? 13.213 -9.129 -24.031 1.00 70.81 84 ALA A CA 1
ATOM 700 C C . ALA A 1 84 ? 12.316 -9.514 -25.229 1.00 70.81 84 ALA A C 1
ATOM 702 O O . ALA A 1 84 ? 11.759 -10.615 -25.243 1.00 70.81 84 ALA A O 1
ATOM 703 N N . TYR A 1 85 ? 12.234 -8.664 -26.266 1.00 70.31 85 TYR A N 1
ATOM 704 C CA . TYR A 1 85 ? 11.473 -8.967 -27.489 1.00 70.31 85 TYR A CA 1
ATOM 705 C C . TYR A 1 85 ? 12.018 -10.189 -28.241 1.00 70.31 85 TYR A C 1
ATOM 707 O O . TYR A 1 85 ? 11.243 -11.005 -28.748 1.00 70.31 85 TYR A O 1
ATOM 715 N N . GLU A 1 86 ? 13.341 -10.323 -28.330 1.00 81.31 86 GLU A N 1
ATOM 716 C CA . GLU A 1 86 ? 13.983 -11.435 -29.036 1.00 81.31 86 GLU A CA 1
ATOM 717 C C . GLU A 1 86 ? 13.798 -12.766 -28.299 1.00 81.31 86 GLU A C 1
ATOM 719 O O . GLU A 1 86 ? 13.464 -13.778 -28.924 1.00 81.31 86 GLU A O 1
ATOM 724 N N . LYS A 1 87 ? 13.938 -12.761 -26.969 1.00 80.94 87 LYS A N 1
ATOM 725 C CA . LYS A 1 87 ? 13.773 -13.951 -26.125 1.00 80.94 87 LYS A CA 1
ATOM 726 C C . LYS A 1 87 ? 12.354 -14.516 -26.189 1.00 80.94 87 LYS A C 1
ATOM 728 O O . LYS A 1 87 ? 12.179 -15.706 -26.440 1.00 80.94 87 LYS A O 1
ATOM 733 N N . GLU A 1 88 ? 11.340 -13.666 -26.044 1.00 73.31 88 GLU A N 1
ATOM 734 C CA . GLU A 1 88 ? 9.941 -14.104 -26.114 1.00 73.31 88 GLU A CA 1
ATOM 735 C C . GLU A 1 88 ? 9.563 -14.582 -27.531 1.00 73.31 88 GLU A C 1
ATOM 737 O O . GLU A 1 88 ? 8.835 -15.566 -27.701 1.00 73.31 88 GLU A O 1
ATOM 742 N N . GLY A 1 89 ? 10.114 -13.941 -28.571 1.00 82.69 89 GLY A N 1
ATOM 743 C CA . GLY A 1 89 ? 9.985 -14.398 -29.956 1.00 82.69 89 GLY A CA 1
ATOM 744 C C . GLY A 1 89 ? 10.559 -15.803 -30.169 1.00 82.69 89 GLY A C 1
ATOM 745 O 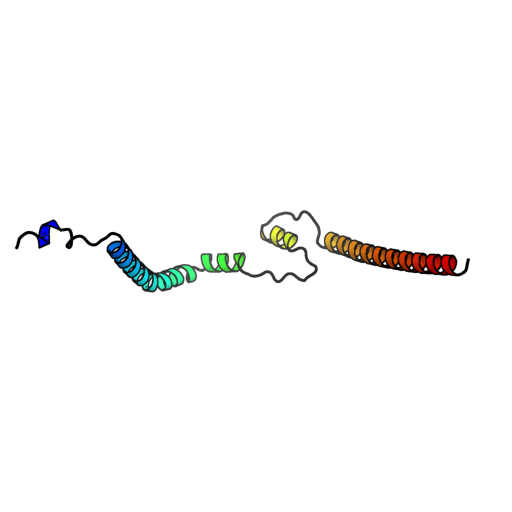O . GLY A 1 89 ? 9.924 -16.641 -30.821 1.00 82.69 89 GLY A O 1
ATOM 746 N N . LEU A 1 90 ? 11.721 -16.089 -29.577 1.00 82.69 90 LEU A N 1
ATOM 747 C CA . LEU A 1 90 ? 12.326 -17.421 -29.573 1.00 82.69 90 LEU A CA 1
ATOM 748 C C . LEU A 1 90 ? 11.473 -18.445 -28.813 1.00 82.69 90 LEU A C 1
ATOM 750 O O . LEU A 1 90 ? 11.245 -19.540 -29.331 1.00 82.69 90 LEU A O 1
ATOM 754 N N . ASP A 1 91 ? 10.946 -18.093 -27.642 1.00 84.69 91 ASP A N 1
ATOM 755 C CA . ASP A 1 91 ? 10.094 -18.978 -26.835 1.00 84.69 91 ASP A CA 1
ATOM 756 C C . ASP A 1 91 ? 8.780 -19.325 -27.563 1.00 84.69 91 ASP A C 1
ATOM 758 O O . ASP A 1 91 ? 8.309 -20.474 -27.559 1.00 84.69 91 ASP A O 1
ATOM 762 N N . ALA A 1 92 ? 8.205 -18.358 -28.281 1.00 83.81 92 ALA A N 1
ATOM 763 C CA . ALA A 1 92 ? 7.030 -18.564 -29.122 1.00 83.81 92 ALA A CA 1
ATOM 764 C C . ALA A 1 92 ? 7.317 -19.495 -30.315 1.00 83.81 92 ALA A C 1
ATOM 766 O O . ALA A 1 92 ? 6.478 -20.324 -30.681 1.00 83.81 92 ALA A O 1
ATOM 767 N N . LEU A 1 93 ? 8.500 -19.393 -30.926 1.00 86.38 93 LEU A N 1
ATOM 768 C CA . LEU A 1 93 ? 8.925 -20.292 -32.003 1.00 86.38 93 LEU A CA 1
ATOM 769 C C . LEU A 1 93 ? 9.210 -21.703 -31.479 1.00 86.38 93 LEU A C 1
ATOM 771 O O . LEU A 1 93 ? 8.748 -22.684 -32.068 1.00 86.38 93 LEU A O 1
ATOM 775 N N . TYR A 1 94 ? 9.902 -21.810 -30.345 1.00 85.69 94 TYR A N 1
ATOM 776 C CA . TYR A 1 94 ? 10.224 -23.080 -29.706 1.00 85.69 94 TYR A CA 1
ATOM 777 C C . TYR A 1 94 ? 8.961 -23.838 -29.288 1.00 85.69 94 TYR A C 1
ATOM 779 O O . TYR A 1 94 ? 8.804 -25.016 -29.610 1.00 85.69 94 TYR A O 1
ATOM 787 N N . SER A 1 95 ? 8.005 -23.159 -28.650 1.00 86.12 95 SER A N 1
ATOM 788 C CA . SER A 1 95 ? 6.729 -23.765 -28.254 1.00 86.12 95 SER A CA 1
ATOM 789 C C . SER A 1 95 ? 5.892 -24.232 -29.451 1.00 86.12 95 SER A C 1
ATOM 791 O O . SER A 1 95 ? 5.283 -25.305 -29.389 1.00 86.12 95 SER A O 1
ATOM 793 N N . LYS A 1 96 ? 5.896 -23.493 -30.570 1.00 90.69 96 LYS A N 1
ATOM 794 C CA . LYS A 1 96 ? 5.278 -23.938 -31.834 1.00 90.69 96 LYS A CA 1
ATOM 795 C C . LYS A 1 96 ? 5.956 -25.191 -32.387 1.00 90.69 96 LYS A C 1
ATOM 797 O O . LYS A 1 96 ? 5.260 -26.142 -32.736 1.00 90.69 96 LYS A O 1
ATOM 802 N N . ALA A 1 97 ? 7.287 -25.215 -32.417 1.00 90.75 97 ALA A N 1
ATOM 803 C CA . ALA A 1 97 ? 8.057 -26.369 -32.878 1.00 90.75 97 ALA A CA 1
ATOM 804 C C . ALA A 1 97 ? 7.856 -27.606 -31.984 1.00 90.75 97 ALA A C 1
ATOM 806 O O . ALA A 1 97 ? 7.837 -28.739 -32.461 1.00 90.75 97 ALA A O 1
ATOM 807 N N . LEU A 1 98 ? 7.666 -27.410 -30.678 1.00 90.38 98 LEU A N 1
ATOM 808 C CA . LEU A 1 98 ? 7.382 -28.500 -29.749 1.00 90.38 98 LEU A CA 1
ATOM 809 C C . LEU A 1 98 ? 5.990 -29.103 -29.992 1.00 90.38 98 LEU A C 1
ATOM 811 O O . LEU A 1 98 ? 5.821 -30.323 -29.961 1.00 90.38 98 LEU A O 1
ATOM 815 N N . ARG A 1 99 ? 4.991 -28.249 -30.262 1.00 90.25 99 ARG A N 1
ATOM 816 C CA . ARG A 1 99 ? 3.623 -28.680 -30.591 1.00 90.25 99 ARG A CA 1
ATOM 817 C C . ARG A 1 99 ? 3.582 -29.485 -31.886 1.00 90.25 99 ARG A C 1
ATOM 819 O O . ARG A 1 99 ? 2.944 -30.534 -31.898 1.00 90.25 99 ARG A O 1
ATOM 826 N N . SER A 1 100 ? 4.288 -29.044 -32.928 1.00 88.38 100 SER A N 1
ATOM 827 C CA . SER A 1 100 ? 4.342 -29.782 -34.195 1.00 88.38 100 SER A CA 1
ATOM 828 C C . SER A 1 100 ? 5.031 -31.139 -34.040 1.00 88.38 100 SER A C 1
ATOM 830 O O . SER A 1 100 ? 4.508 -32.140 -34.521 1.00 88.38 100 SER A O 1
ATOM 832 N N . LYS A 1 101 ? 6.135 -31.222 -33.283 1.00 90.50 101 LYS A N 1
ATOM 833 C CA . LYS A 1 101 ? 6.777 -32.511 -32.963 1.00 90.50 101 LYS A CA 1
ATOM 834 C C . LYS A 1 101 ? 5.840 -33.466 -32.223 1.00 90.50 101 LYS A C 1
ATOM 836 O O . LYS A 1 101 ? 5.818 -34.656 -32.519 1.00 90.50 101 LYS A O 1
ATOM 841 N N . LYS A 1 102 ? 5.057 -32.956 -31.269 1.00 92.12 102 LYS A N 1
ATOM 842 C CA . LYS A 1 102 ? 4.106 -33.773 -30.503 1.00 92.12 102 LYS A CA 1
ATOM 843 C C . LYS A 1 102 ? 2.971 -34.315 -31.380 1.00 92.12 102 LYS A C 1
ATOM 845 O O . LYS A 1 102 ? 2.560 -35.454 -31.189 1.00 92.12 102 LYS A O 1
ATOM 850 N N . GLN A 1 103 ? 2.499 -33.523 -32.344 1.00 89.62 103 GLN A N 1
ATOM 851 C CA . GLN A 1 103 ? 1.512 -33.966 -33.335 1.00 89.62 103 GLN A CA 1
ATOM 852 C C . GLN A 1 103 ? 2.079 -35.068 -34.233 1.00 89.62 103 GLN A C 1
ATOM 854 O O . GLN A 1 103 ? 1.460 -36.115 -34.364 1.00 89.62 103 GLN A O 1
ATOM 859 N N . GLN A 1 104 ? 3.301 -34.888 -34.740 1.00 88.75 104 GLN A N 1
ATOM 860 C CA . GLN A 1 104 ? 3.974 -35.905 -35.555 1.00 88.75 104 GLN A CA 1
ATOM 861 C C . GLN A 1 104 ? 4.167 -37.225 -34.798 1.00 88.75 104 GLN A C 1
ATOM 863 O O . GLN A 1 104 ? 3.976 -38.295 -35.362 1.00 88.75 104 GLN A O 1
ATOM 868 N N . GLN A 1 105 ? 4.503 -37.169 -33.506 1.00 88.88 105 GLN A N 1
ATOM 869 C CA . GLN A 1 105 ? 4.608 -38.373 -32.678 1.00 88.88 105 GLN A CA 1
ATOM 870 C C . GLN A 1 105 ? 3.259 -39.066 -32.467 1.00 88.88 105 GLN A C 1
ATOM 872 O O . GLN A 1 105 ? 3.210 -40.291 -32.468 1.00 88.88 105 GLN A O 1
ATOM 877 N N . GLN A 1 106 ? 2.171 -38.311 -32.294 1.00 89.12 106 GLN A N 1
ATOM 878 C CA . GLN A 1 106 ? 0.831 -38.897 -32.209 1.00 89.12 106 GLN A CA 1
ATOM 879 C C . GLN A 1 106 ? 0.425 -39.569 -33.519 1.00 89.12 106 GLN A C 1
ATOM 881 O O . GLN A 1 106 ? -0.097 -40.677 -33.488 1.00 89.12 106 GLN A O 1
ATOM 886 N N . GL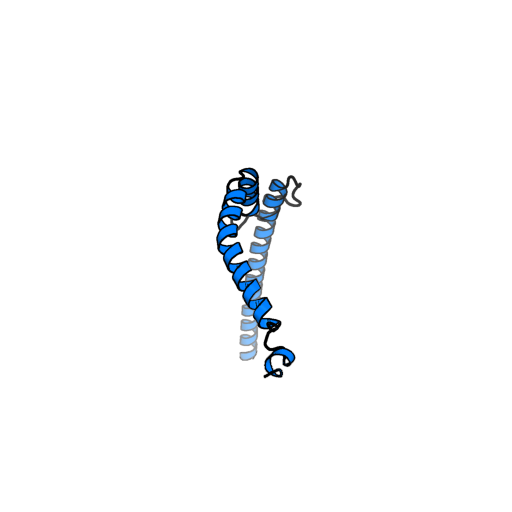U A 1 107 ? 0.701 -38.938 -34.658 1.00 89.50 107 GLU A N 1
ATOM 887 C CA . GLU A 1 107 ? 0.429 -39.517 -35.976 1.00 89.50 107 GLU A CA 1
ATOM 888 C C . GLU A 1 107 ? 1.229 -40.806 -36.196 1.00 89.50 107 GLU A C 1
ATOM 890 O O . GLU A 1 107 ? 0.661 -41.812 -36.606 1.00 89.50 107 GLU A O 1
ATOM 895 N N . GLN A 1 108 ? 2.515 -40.822 -35.838 1.00 85.75 108 GLN A N 1
ATOM 896 C CA . GLN A 1 108 ? 3.348 -42.028 -35.918 1.00 85.75 108 GLN A CA 1
ATOM 897 C C . GLN A 1 108 ? 2.857 -43.146 -34.995 1.00 85.75 108 GLN A C 1
ATOM 899 O O . GLN A 1 108 ? 2.851 -44.306 -35.389 1.00 85.75 108 GLN A O 1
ATOM 904 N N . GLN A 1 109 ? 2.406 -42.811 -33.783 1.00 87.06 109 GLN A N 1
ATOM 905 C CA . GLN A 1 109 ? 1.804 -43.797 -32.886 1.00 87.06 109 GLN A CA 1
ATOM 906 C C . GLN A 1 109 ? 0.539 -44.398 -33.500 1.00 87.06 109 GLN A C 1
ATOM 908 O O . GLN A 1 109 ? 0.387 -45.613 -33.481 1.00 87.06 109 GLN A O 1
ATOM 913 N N . LEU A 1 110 ? -0.339 -43.572 -34.075 1.00 87.00 110 LEU A N 1
ATOM 914 C CA . LEU A 1 110 ? -1.564 -44.038 -34.732 1.00 87.00 110 LEU A CA 1
ATOM 915 C C . LEU A 1 110 ? -1.276 -44.942 -35.939 1.00 87.00 110 LEU A C 1
ATOM 917 O O . LEU A 1 110 ? -1.994 -45.917 -36.131 1.00 87.00 110 LEU A O 1
ATOM 921 N N . ILE A 1 111 ? -0.235 -44.641 -36.721 1.00 86.50 111 ILE A N 1
ATOM 922 C CA . ILE A 1 111 ? 0.192 -45.478 -37.853 1.00 86.50 111 ILE A CA 1
ATOM 923 C C . ILE A 1 111 ? 0.672 -46.846 -37.356 1.00 86.50 111 ILE A C 1
ATOM 925 O O . ILE A 1 111 ? 0.168 -47.859 -37.828 1.00 86.50 111 ILE A O 1
ATOM 929 N N . ASN A 1 112 ? 1.548 -46.884 -36.347 1.00 85.44 112 ASN A N 1
ATOM 930 C CA . ASN A 1 112 ? 2.042 -48.148 -35.790 1.00 85.44 112 ASN A CA 1
ATOM 931 C C . ASN A 1 112 ? 0.905 -49.004 -35.194 1.00 85.44 112 ASN A C 1
ATOM 933 O O . ASN A 1 112 ? 0.860 -50.204 -35.424 1.00 85.44 112 ASN A O 1
ATOM 937 N N . TYR A 1 113 ? -0.064 -48.393 -34.495 1.00 80.50 113 TYR A N 1
ATOM 938 C CA . TYR A 1 113 ? -1.247 -49.113 -33.994 1.00 80.50 113 TYR A CA 1
ATOM 939 C C . TYR A 1 113 ? -2.124 -49.698 -35.111 1.00 80.50 113 TYR A C 1
ATOM 941 O O . TYR A 1 113 ? -2.823 -50.681 -34.876 1.00 80.50 113 TYR A O 1
ATOM 949 N N . HIS A 1 114 ? -2.152 -49.073 -36.291 1.00 80.44 114 HIS A N 1
ATOM 950 C CA . HIS A 1 114 ? -2.881 -49.600 -37.442 1.00 80.44 114 HIS A CA 1
ATOM 951 C C . HIS A 1 114 ? -2.138 -50.763 -38.108 1.00 80.44 114 HIS A C 1
ATOM 953 O O . HIS A 1 114 ? -2.793 -51.734 -38.472 1.00 80.44 114 HIS A O 1
ATOM 959 N N . GLU A 1 115 ? -0.807 -50.702 -38.210 1.00 78.50 115 GLU A N 1
ATOM 960 C CA . GLU A 1 115 ? 0.016 -51.812 -38.716 1.00 78.50 115 GLU A CA 1
ATOM 961 C C . GLU A 1 115 ? -0.083 -53.053 -37.806 1.00 78.50 115 GLU A C 1
ATOM 963 O O . GLU A 1 115 ? -0.324 -54.149 -38.304 1.00 78.50 115 GLU A O 1
ATOM 968 N N . ASP A 1 116 ? -0.049 -52.878 -36.479 1.00 76.25 116 ASP A N 1
ATOM 969 C CA . ASP A 1 116 ? -0.199 -53.970 -35.496 1.00 76.25 116 ASP A CA 1
ATOM 970 C C . ASP A 1 116 ? -1.590 -54.659 -35.521 1.00 76.25 116 ASP A C 1
ATOM 972 O O . ASP A 1 116 ? -1.778 -55.699 -34.894 1.00 76.25 116 ASP A O 1
ATOM 976 N N . MET A 1 117 ? -2.594 -54.067 -36.183 1.00 69.69 117 MET A N 1
ATOM 977 C CA . MET A 1 117 ? -3.947 -54.635 -36.338 1.00 69.69 117 MET A CA 1
ATOM 978 C C . MET A 1 117 ? -4.135 -55.380 -37.671 1.00 69.69 117 MET A C 1
ATOM 980 O O . MET A 1 117 ? -5.152 -56.059 -37.842 1.00 69.69 117 MET A O 1
ATOM 984 N N . GLU A 1 118 ? -3.213 -55.200 -38.623 1.00 66.88 118 GLU A N 1
ATOM 985 C CA . GLU A 1 118 ? -3.224 -55.857 -39.938 1.00 66.88 118 GLU A CA 1
ATOM 986 C C . GLU A 1 118 ? -2.331 -57.117 -39.993 1.00 66.88 118 GLU A C 1
ATOM 988 O O . GLU A 1 118 ? -2.530 -57.942 -40.891 1.00 66.88 118 GLU A O 1
ATOM 993 N N . GLU A 1 119 ? -1.413 -57.300 -39.033 1.00 55.22 119 GLU A N 1
ATOM 994 C CA . GLU A 1 119 ? -0.659 -58.550 -38.780 1.00 55.22 119 GLU A CA 1
ATOM 995 C C . GLU A 1 119 ? -1.388 -59.522 -37.830 1.00 55.22 119 GLU A C 1
ATOM 997 O O . GLU A 1 119 ? -1.300 -60.751 -38.078 1.00 55.22 119 GLU A O 1
#